Protein AF-A0A1X0RQ83-F1 (afdb_monomer_lite)

Foldseek 3Di:
DDDDDPDDDDDDDDDDDQDACVPDDPVDPVSNVVNVVVVVVVVVVLVVVVVVVVVVLVVCCVPVPPCSVVVVVVCCVVCVVSPPPPD

Sequence (87 aa):
MSTVEPWAYPDHKQFERVPSLSEVDKTDRKAVYAARNQKIRDDWVKAMEARIIKEKLDECYRTEGVNHCKFFLFFFFLYKPIHSFLF

Structure (mmCIF, N/CA/C/O backbone):
data_AF-A0A1X0RQ83-F1
#
_entry.id   AF-A0A1X0RQ83-F1
#
loop_
_atom_site.group_PDB
_atom_site.id
_atom_site.type_symbol
_atom_site.label_atom_id
_atom_site.label_alt_id
_atom_site.label_comp_id
_atom_site.label_asym_id
_atom_site.label_entity_id
_atom_site.label_seq_id
_atom_site.pdbx_PDB_ins_code
_atom_site.Cartn_x
_atom_site.Cartn_y
_atom_site.Cartn_z
_atom_site.occupancy
_atom_site.B_iso_or_equiv
_atom_site.auth_seq_id
_atom_site.auth_comp_id
_atom_site.auth_asym_id
_atom_site.auth_atom_id
_atom_site.pdbx_PDB_model_num
ATOM 1 N N . MET A 1 1 ? -13.754 -2.258 -29.521 1.00 36.88 1 MET A N 1
ATOM 2 C CA . MET A 1 1 ? -14.210 -0.868 -29.320 1.00 36.88 1 MET A CA 1
ATOM 3 C C . MET A 1 1 ? -15.339 -0.941 -28.302 1.00 36.88 1 MET A C 1
ATOM 5 O O . MET A 1 1 ? -16.404 -1.423 -28.655 1.00 36.88 1 MET A O 1
ATOM 9 N N . SER A 1 2 ? -15.072 -0.667 -27.024 1.00 54.59 2 SER A N 1
ATOM 10 C CA . SER A 1 2 ? -16.080 -0.804 -25.963 1.00 54.59 2 SER A CA 1
ATOM 11 C C . SER A 1 2 ? -17.177 0.242 -26.150 1.00 54.59 2 SER A C 1
ATOM 13 O O . SER A 1 2 ? -16.885 1.433 -26.234 1.00 54.59 2 SER A O 1
ATOM 15 N N . THR A 1 3 ? -18.422 -0.211 -26.240 1.00 58.41 3 THR A N 1
ATOM 16 C CA . THR A 1 3 ? -19.631 0.615 -26.242 1.00 58.41 3 THR A CA 1
ATOM 17 C C . THR A 1 3 ? -19.761 1.298 -24.882 1.00 58.41 3 THR A C 1
ATOM 19 O O . THR A 1 3 ? -19.932 0.625 -23.869 1.00 58.41 3 THR A O 1
ATOM 22 N N . VAL A 1 4 ? -19.598 2.620 -24.845 1.00 60.06 4 VAL A N 1
ATOM 23 C CA . VAL A 1 4 ? -19.687 3.412 -23.613 1.00 60.06 4 VAL A CA 1
ATOM 24 C C . VAL A 1 4 ? -21.140 3.830 -23.413 1.00 60.06 4 VAL A C 1
ATOM 26 O O . VAL A 1 4 ? -21.629 4.711 -24.115 1.00 60.06 4 VAL A O 1
ATOM 29 N N . GLU A 1 5 ? -21.819 3.205 -22.454 1.00 67.94 5 GLU A N 1
ATOM 30 C CA . GLU A 1 5 ? -23.061 3.735 -21.889 1.00 67.94 5 GLU A CA 1
ATOM 31 C C . GLU A 1 5 ? -22.718 4.955 -21.002 1.00 67.94 5 GLU A C 1
ATOM 33 O O . GLU A 1 5 ? -21.844 4.834 -20.138 1.00 67.94 5 GLU A O 1
ATOM 38 N N . PRO A 1 6 ? -23.346 6.135 -21.182 1.00 74.38 6 PRO A N 1
ATOM 39 C CA . PRO A 1 6 ? -22.828 7.405 -20.646 1.00 74.38 6 PRO A CA 1
ATOM 40 C C . PRO A 1 6 ? -22.782 7.565 -19.116 1.00 74.38 6 PRO A C 1
ATOM 42 O O . PRO A 1 6 ? -22.175 8.523 -18.641 1.00 74.38 6 PRO A O 1
ATOM 45 N N . TRP A 1 7 ? -23.437 6.700 -18.335 1.00 72.00 7 TRP A N 1
ATOM 46 C CA . TRP A 1 7 ? -23.587 6.894 -16.882 1.00 72.00 7 TRP A CA 1
ATOM 47 C C . TRP A 1 7 ? -23.611 5.601 -16.050 1.00 72.00 7 TRP A C 1
ATOM 49 O O . TRP A 1 7 ? -24.068 5.604 -14.907 1.00 72.00 7 TRP A O 1
ATOM 59 N N . ALA A 1 8 ? -23.098 4.492 -16.585 1.00 80.06 8 ALA A N 1
ATOM 60 C CA . ALA A 1 8 ? -22.947 3.265 -15.804 1.00 80.06 8 ALA A CA 1
ATOM 61 C C . ALA A 1 8 ? -21.817 3.409 -14.769 1.00 80.06 8 ALA A C 1
ATOM 63 O O . ALA A 1 8 ? -20.768 3.991 -15.061 1.00 80.06 8 ALA A O 1
ATOM 64 N N . TYR A 1 9 ? -22.021 2.877 -13.557 1.00 80.88 9 TYR A N 1
ATOM 65 C CA . TYR A 1 9 ? -20.960 2.840 -12.552 1.00 80.88 9 TYR A CA 1
ATOM 66 C C . TYR A 1 9 ? -19.798 1.990 -13.086 1.00 80.88 9 TYR A C 1
ATOM 68 O O . TYR A 1 9 ? -20.037 0.850 -13.487 1.00 80.88 9 TYR A O 1
ATOM 76 N N . PRO A 1 10 ? -18.561 2.516 -13.131 1.00 85.25 10 PRO A N 1
ATOM 77 C CA . PRO A 1 10 ? -17.440 1.770 -13.676 1.00 85.25 10 PRO A CA 1
ATOM 78 C C . PRO A 1 10 ? -17.165 0.508 -12.862 1.00 85.25 10 PRO A C 1
ATOM 80 O O . PRO A 1 10 ? -17.044 0.565 -11.637 1.00 85.25 10 PRO A O 1
ATOM 83 N N . ASP A 1 11 ? -16.999 -0.616 -13.551 1.00 87.81 11 ASP A N 1
ATOM 84 C CA . ASP A 1 11 ? -16.597 -1.860 -12.908 1.00 87.81 11 ASP A CA 1
ATOM 85 C C . ASP A 1 11 ? -15.197 -1.755 -12.295 1.00 87.81 11 ASP A C 1
ATOM 87 O O . ASP A 1 11 ? -14.313 -1.020 -12.761 1.00 87.81 11 ASP A O 1
ATOM 91 N N . HIS A 1 12 ? -14.970 -2.546 -11.247 1.00 86.50 12 HIS A N 1
ATOM 92 C CA . HIS A 1 12 ? -13.660 -2.647 -10.624 1.00 86.50 12 HIS A CA 1
ATOM 93 C C . HIS A 1 12 ? -12.636 -3.195 -11.620 1.00 86.50 12 HIS A C 1
ATOM 95 O O . HIS A 1 12 ? -12.705 -4.340 -12.069 1.00 86.50 12 HIS A O 1
ATOM 101 N N . LYS A 1 13 ? -11.639 -2.369 -11.941 1.00 87.75 13 LYS A N 1
ATOM 102 C CA . LYS A 1 13 ? -10.580 -2.736 -12.877 1.00 87.75 13 LYS A CA 1
ATOM 103 C C . LYS A 1 13 ? -9.691 -3.836 -12.292 1.00 87.75 13 LYS A C 1
ATOM 105 O O . LYS A 1 13 ? -9.018 -3.628 -11.285 1.00 87.75 13 LYS A O 1
ATOM 110 N N . GLN A 1 14 ? -9.638 -4.976 -12.972 1.00 88.75 14 GLN A N 1
ATOM 111 C CA . GLN A 1 14 ? -8.705 -6.061 -12.674 1.00 88.75 14 GLN A CA 1
ATOM 112 C C . GLN A 1 14 ? -7.373 -5.824 -13.397 1.00 88.75 14 GLN A C 1
ATOM 114 O O . GLN A 1 14 ? -7.343 -5.389 -14.550 1.00 88.75 14 GLN A O 1
ATOM 119 N N . PHE A 1 15 ? -6.263 -6.088 -12.709 1.00 88.44 15 PHE A N 1
ATOM 120 C CA . PHE A 1 15 ? -4.917 -5.983 -13.269 1.00 88.44 15 PHE A CA 1
ATOM 121 C C . PHE A 1 15 ? -4.248 -7.354 -13.243 1.00 88.44 15 PHE A C 1
ATOM 123 O O . PHE A 1 15 ? -4.290 -8.045 -12.226 1.00 88.44 15 PHE A O 1
ATOM 130 N N . GLU A 1 16 ? -3.603 -7.727 -14.344 1.00 88.50 16 GLU A N 1
ATOM 131 C CA . GLU A 1 16 ? -2.798 -8.944 -14.410 1.00 88.50 16 GLU A CA 1
ATOM 132 C C . GLU A 1 16 ? -1.570 -8.842 -13.495 1.00 88.50 16 GLU A C 1
ATOM 134 O O . GLU A 1 16 ? -1.000 -7.763 -13.292 1.00 88.50 16 GLU A O 1
ATOM 139 N N . ARG A 1 17 ? -1.172 -9.985 -12.927 1.00 89.69 17 ARG A N 1
ATOM 140 C CA . ARG A 1 17 ? -0.000 -10.096 -12.056 1.00 89.69 17 ARG A CA 1
ATOM 141 C C . ARG A 1 17 ? 1.255 -10.242 -12.916 1.00 89.69 17 ARG A C 1
ATOM 143 O O . ARG A 1 17 ? 1.429 -11.229 -13.619 1.00 89.69 17 ARG A O 1
ATOM 150 N N . VAL A 1 18 ? 2.122 -9.248 -12.824 1.00 88.38 18 VAL A N 1
ATOM 151 C CA . VAL A 1 18 ? 3.463 -9.159 -13.412 1.00 88.38 18 VAL A CA 1
ATOM 152 C C . VAL A 1 18 ? 4.492 -9.703 -12.402 1.00 88.38 18 VAL A C 1
ATOM 154 O O . VAL A 1 18 ? 4.251 -9.620 -11.186 1.00 88.38 18 VAL A O 1
ATOM 157 N N . PRO A 1 19 ? 5.631 -10.254 -12.871 1.00 85.62 19 PRO A N 1
ATOM 158 C CA . PRO A 1 19 ? 6.731 -10.678 -12.009 1.00 85.62 19 PRO A CA 1
ATOM 159 C C . PRO A 1 19 ? 7.244 -9.577 -11.079 1.00 85.62 19 PRO A C 1
ATOM 161 O O . PRO A 1 19 ? 7.107 -8.377 -11.344 1.00 85.62 19 PRO A O 1
ATOM 164 N N . SER A 1 20 ? 7.841 -10.003 -9.969 1.00 83.25 20 SER A N 1
ATOM 165 C CA . SER A 1 20 ? 8.369 -9.091 -8.956 1.00 83.25 20 SER A CA 1
ATOM 166 C C . SER A 1 20 ? 9.626 -8.362 -9.452 1.00 83.25 20 SER A C 1
ATOM 168 O O . SER A 1 20 ? 10.331 -8.823 -10.346 1.00 83.25 20 SER A O 1
ATOM 170 N N . LEU A 1 21 ? 9.942 -7.204 -8.861 1.00 80.62 21 LEU A N 1
ATOM 171 C CA . LEU A 1 21 ? 11.050 -6.349 -9.320 1.00 80.62 21 LEU A CA 1
ATOM 172 C C . LEU A 1 21 ? 12.432 -7.034 -9.234 1.00 80.62 21 LEU A C 1
ATOM 174 O O . LEU A 1 21 ? 13.349 -6.631 -9.943 1.00 80.62 21 LEU A O 1
ATOM 178 N N . SER A 1 22 ? 12.584 -8.063 -8.393 1.00 81.31 22 SER A N 1
ATOM 179 C CA . SER A 1 22 ? 13.800 -8.883 -8.287 1.00 81.31 22 SER A CA 1
ATOM 180 C C . SER A 1 22 ? 13.990 -9.866 -9.443 1.00 81.31 22 SER A C 1
ATOM 182 O O . SER A 1 22 ? 15.122 -10.247 -9.721 1.00 81.31 22 SER A O 1
ATOM 184 N N . GLU A 1 23 ? 12.906 -10.279 -10.098 1.00 81.75 23 GLU A N 1
ATOM 185 C CA . GLU A 1 23 ? 12.909 -11.301 -11.156 1.00 81.75 23 GLU A CA 1
ATOM 186 C C . GLU A 1 23 ? 12.975 -10.701 -12.564 1.00 81.75 23 GLU A C 1
ATOM 188 O O . GLU A 1 23 ? 13.255 -11.403 -13.532 1.00 81.75 23 GLU A O 1
ATOM 193 N N . VAL A 1 24 ? 12.711 -9.400 -12.695 1.00 85.12 24 VAL A N 1
ATOM 194 C CA . VAL A 1 24 ? 12.701 -8.704 -13.983 1.00 85.12 24 VAL A CA 1
ATOM 195 C C . VAL A 1 24 ? 14.122 -8.405 -14.462 1.00 85.12 24 VAL A C 1
ATOM 197 O O . VAL A 1 24 ? 14.964 -7.920 -13.703 1.00 85.12 24 VAL A O 1
ATOM 200 N N . ASP A 1 25 ? 14.367 -8.621 -15.757 1.00 85.12 25 ASP A N 1
ATOM 201 C CA . ASP A 1 25 ? 15.594 -8.170 -16.406 1.00 85.12 25 ASP A CA 1
ATOM 202 C C . ASP A 1 25 ? 15.690 -6.636 -16.378 1.00 85.12 25 ASP A C 1
ATOM 204 O O . ASP A 1 25 ? 14.830 -5.911 -16.881 1.00 85.12 25 ASP A O 1
ATOM 208 N N . LYS A 1 26 ? 16.776 -6.134 -15.790 1.00 82.06 26 LYS A N 1
ATOM 209 C CA . LYS A 1 26 ? 17.035 -4.703 -15.600 1.00 82.06 26 LYS A CA 1
ATOM 210 C C . LYS A 1 26 ? 17.250 -3.965 -16.921 1.00 82.06 26 LYS A C 1
ATOM 212 O O . LYS A 1 26 ? 17.138 -2.738 -16.939 1.00 82.06 26 LYS A O 1
ATOM 217 N N . THR A 1 27 ? 17.588 -4.676 -17.997 1.00 88.81 27 THR A N 1
ATOM 218 C CA . THR A 1 27 ? 17.825 -4.058 -19.307 1.00 88.81 27 THR A CA 1
ATOM 219 C C . THR A 1 27 ? 16.522 -3.681 -20.020 1.00 88.81 27 THR A C 1
ATOM 221 O O . THR A 1 27 ? 16.476 -2.654 -20.705 1.00 88.81 27 THR A O 1
ATOM 224 N N . ASP A 1 28 ? 15.430 -4.421 -19.786 1.00 88.25 28 ASP A N 1
ATOM 225 C CA . ASP A 1 28 ? 14.116 -4.088 -20.335 1.00 88.25 28 ASP A CA 1
ATOM 226 C C . ASP A 1 28 ? 13.391 -3.046 -19.474 1.00 88.25 28 ASP A C 1
ATOM 228 O O . ASP A 1 28 ? 12.733 -3.328 -18.467 1.00 88.25 28 ASP A O 1
ATOM 232 N N . ARG A 1 29 ? 13.445 -1.795 -19.934 1.00 87.69 29 ARG A N 1
ATOM 233 C CA . ARG A 1 29 ? 12.759 -0.674 -19.283 1.00 87.69 29 ARG A CA 1
ATOM 234 C C . ARG A 1 29 ? 11.252 -0.911 -19.161 1.00 87.69 29 ARG A C 1
ATOM 236 O O . ARG A 1 29 ? 10.676 -0.498 -18.155 1.00 87.69 29 ARG A O 1
ATOM 243 N N . LYS A 1 30 ? 10.597 -1.550 -20.140 1.00 90.38 30 LYS A N 1
ATOM 244 C CA . LYS A 1 30 ? 9.134 -1.737 -20.124 1.00 90.38 30 LYS A CA 1
ATOM 245 C C . LYS A 1 30 ? 8.714 -2.684 -19.004 1.00 90.38 30 LYS A C 1
ATOM 247 O O . LYS A 1 30 ? 7.825 -2.329 -18.226 1.00 90.38 30 LYS A O 1
ATOM 252 N N . ALA A 1 31 ? 9.384 -3.827 -18.880 1.00 86.06 31 ALA A N 1
ATOM 253 C CA . ALA A 1 31 ? 9.138 -4.777 -17.800 1.00 86.06 31 ALA A CA 1
ATOM 254 C C . ALA A 1 31 ? 9.391 -4.152 -16.417 1.00 86.06 31 ALA A C 1
ATOM 256 O O . ALA A 1 31 ? 8.569 -4.298 -15.509 1.00 86.06 31 ALA A O 1
ATOM 257 N N . VAL A 1 32 ? 10.462 -3.360 -16.269 1.00 89.38 32 VAL A N 1
ATOM 258 C CA . VAL A 1 32 ? 10.773 -2.660 -15.008 1.00 89.38 32 VAL A CA 1
ATOM 259 C C . VAL A 1 32 ? 9.672 -1.667 -14.617 1.00 89.38 32 VAL A C 1
ATOM 261 O O . VAL A 1 32 ? 9.275 -1.607 -13.449 1.00 89.38 32 VAL A O 1
ATOM 264 N N . TYR A 1 33 ? 9.145 -0.889 -15.569 1.00 90.62 33 TYR A N 1
ATOM 265 C CA . TYR A 1 33 ? 8.037 0.031 -15.289 1.00 90.62 33 TYR A CA 1
ATOM 266 C C . TYR A 1 33 ? 6.751 -0.713 -14.913 1.00 90.62 33 TYR A C 1
ATOM 268 O O . TYR A 1 33 ? 6.049 -0.281 -13.996 1.00 90.62 33 TYR A O 1
ATOM 276 N N . ALA A 1 34 ? 6.449 -1.833 -15.573 1.00 90.19 34 ALA A N 1
ATOM 277 C CA . ALA A 1 34 ? 5.273 -2.640 -15.264 1.00 90.19 34 ALA A CA 1
ATOM 278 C C . ALA A 1 34 ? 5.330 -3.205 -13.833 1.00 90.19 34 ALA A C 1
ATOM 280 O O . ALA A 1 34 ? 4.383 -3.012 -13.064 1.00 90.19 34 ALA A O 1
ATOM 281 N N . ALA A 1 35 ? 6.463 -3.797 -13.443 1.00 90.56 35 ALA A N 1
ATOM 282 C CA . ALA A 1 35 ? 6.677 -4.324 -12.094 1.00 90.56 35 ALA A CA 1
ATOM 283 C C . ALA A 1 35 ? 6.623 -3.224 -11.021 1.00 90.56 35 ALA A C 1
ATOM 285 O O . ALA A 1 35 ? 6.013 -3.401 -9.964 1.00 90.56 35 ALA A O 1
ATOM 286 N N . ARG A 1 36 ? 7.189 -2.041 -11.301 1.00 90.50 36 ARG A N 1
ATOM 287 C CA . ARG A 1 36 ? 7.097 -0.881 -10.398 1.00 90.50 36 ARG A CA 1
ATOM 288 C C . ARG A 1 36 ? 5.652 -0.435 -10.194 1.00 90.50 36 ARG A C 1
ATOM 290 O O . ARG A 1 36 ? 5.233 -0.212 -9.062 1.00 90.50 36 ARG A O 1
ATOM 297 N N . ASN A 1 37 ? 4.894 -0.308 -11.278 1.00 92.38 37 ASN A N 1
ATOM 298 C CA . ASN A 1 37 ? 3.502 0.126 -11.210 1.00 92.38 37 ASN A CA 1
ATOM 299 C C . ASN A 1 37 ? 2.634 -0.875 -10.444 1.00 92.38 37 ASN A C 1
ATOM 301 O O . ASN A 1 37 ? 1.718 -0.460 -9.739 1.00 92.38 37 ASN A O 1
ATOM 305 N N . GLN A 1 38 ? 2.919 -2.173 -10.556 1.00 91.69 38 GLN A N 1
ATOM 306 C CA . GLN A 1 38 ? 2.263 -3.185 -9.733 1.00 91.69 38 GLN A CA 1
ATOM 307 C C . GLN A 1 38 ? 2.584 -3.012 -8.255 1.00 91.69 38 GLN A C 1
ATOM 309 O O . GLN A 1 38 ? 1.656 -2.903 -7.461 1.00 91.69 38 GLN A O 1
ATOM 314 N N . LYS A 1 39 ? 3.869 -2.893 -7.898 1.00 90.81 39 LYS A N 1
ATOM 315 C CA . LYS A 1 39 ? 4.275 -2.675 -6.506 1.00 90.81 39 LYS A CA 1
ATOM 316 C C . LYS A 1 39 ? 3.563 -1.471 -5.887 1.00 90.81 39 LYS A C 1
ATOM 318 O O . LYS A 1 39 ? 3.059 -1.567 -4.778 1.00 90.81 39 LYS A O 1
ATOM 323 N N . ILE A 1 40 ? 3.488 -0.361 -6.620 1.00 92.88 40 ILE A N 1
ATOM 324 C CA . ILE A 1 40 ? 2.805 0.847 -6.146 1.00 92.88 40 ILE A CA 1
ATOM 325 C C . ILE A 1 40 ? 1.328 0.558 -5.859 1.00 92.88 40 ILE A C 1
ATOM 327 O O . ILE A 1 40 ? 0.838 0.940 -4.802 1.00 92.88 40 ILE A O 1
ATOM 331 N N . ARG A 1 41 ? 0.616 -0.130 -6.761 1.00 92.44 41 ARG A N 1
ATOM 332 C CA . ARG A 1 41 ? -0.792 -0.495 -6.534 1.00 92.44 41 ARG A CA 1
ATOM 333 C C . ARG A 1 41 ? -0.958 -1.373 -5.295 1.00 92.44 41 ARG A C 1
ATOM 335 O O . ARG A 1 41 ? -1.841 -1.098 -4.491 1.00 92.44 41 ARG A O 1
ATOM 342 N N . ASP A 1 42 ? -0.098 -2.371 -5.124 1.00 91.31 42 ASP A N 1
ATOM 343 C CA . ASP A 1 42 ? -0.148 -3.274 -3.972 1.00 91.31 42 ASP A CA 1
ATOM 344 C C . ASP A 1 42 ? 0.129 -2.525 -2.656 1.00 91.31 42 ASP A C 1
ATOM 346 O O . ASP A 1 42 ? -0.544 -2.755 -1.652 1.00 91.31 42 ASP A O 1
ATOM 350 N N . ASP A 1 43 ? 1.080 -1.587 -2.662 1.00 91.25 43 ASP A N 1
ATOM 351 C CA . ASP A 1 43 ? 1.398 -0.752 -1.500 1.00 91.25 43 ASP A CA 1
ATOM 352 C C . ASP A 1 43 ? 0.213 0.176 -1.141 1.00 91.25 43 ASP A C 1
ATOM 354 O O . ASP A 1 43 ? -0.104 0.348 0.038 1.00 91.25 43 ASP A O 1
ATOM 358 N N . TRP A 1 44 ? -0.513 0.703 -2.136 1.00 93.50 44 TRP A N 1
ATOM 359 C CA . TRP A 1 44 ? -1.761 1.447 -1.909 1.00 93.50 44 TRP A CA 1
ATOM 360 C C . TRP A 1 44 ? -2.879 0.574 -1.333 1.00 93.50 44 TRP A C 1
ATOM 362 O O . TRP A 1 44 ? -3.573 1.015 -0.417 1.00 93.50 44 TRP A O 1
ATOM 372 N N . VAL A 1 45 ? -3.052 -0.654 -1.832 1.00 91.50 45 VAL A N 1
ATOM 373 C CA . VAL A 1 45 ? -4.050 -1.602 -1.307 1.00 91.50 45 VAL A CA 1
ATOM 374 C C . VAL A 1 45 ? -3.776 -1.888 0.168 1.00 91.50 45 VAL A C 1
ATOM 376 O O . VAL A 1 45 ? -4.672 -1.716 0.991 1.00 91.50 45 VAL A O 1
ATOM 379 N N . LYS A 1 46 ? -2.525 -2.184 0.532 1.00 88.19 46 LYS A N 1
ATOM 380 C CA . LYS A 1 46 ? -2.125 -2.398 1.934 1.00 88.19 46 LYS A CA 1
ATOM 381 C C . LYS A 1 46 ? -2.369 -1.174 2.814 1.00 88.19 46 LYS A C 1
ATOM 383 O O . LYS A 1 46 ? -2.824 -1.305 3.950 1.00 88.19 46 LYS A O 1
ATOM 388 N N . ALA A 1 47 ? -2.084 0.027 2.308 1.00 89.00 47 ALA A N 1
ATOM 389 C CA . ALA A 1 47 ? -2.360 1.259 3.041 1.00 89.00 47 ALA A CA 1
ATOM 390 C C . ALA A 1 47 ? -3.868 1.451 3.284 1.00 89.00 47 ALA A C 1
ATOM 392 O O . ALA A 1 47 ? -4.269 1.868 4.371 1.00 89.00 47 ALA A O 1
ATOM 393 N N . MET A 1 48 ? -4.711 1.118 2.304 1.00 92.69 48 MET A N 1
ATOM 394 C CA . MET A 1 48 ? -6.168 1.176 2.446 1.00 92.69 48 MET A CA 1
ATOM 395 C C . MET A 1 48 ? -6.707 0.108 3.401 1.00 92.69 48 MET A C 1
ATOM 397 O O . MET A 1 48 ? -7.557 0.422 4.233 1.00 92.69 48 MET A O 1
ATOM 401 N N . GLU A 1 49 ? -6.175 -1.113 3.353 1.00 88.75 49 GLU A N 1
ATOM 402 C CA . GLU A 1 49 ? -6.491 -2.174 4.317 1.00 88.75 49 GLU A CA 1
ATOM 403 C C . GLU A 1 49 ? -6.188 -1.722 5.752 1.00 88.75 49 GLU A C 1
ATOM 405 O O . GLU A 1 49 ? -7.045 -1.821 6.631 1.00 88.75 49 GLU A O 1
ATOM 410 N N . ALA A 1 50 ? -5.010 -1.134 5.981 1.00 86.81 50 ALA A N 1
ATOM 411 C CA . ALA A 1 50 ? -4.624 -0.610 7.289 1.00 86.81 50 ALA A CA 1
ATOM 412 C C . ALA A 1 50 ? -5.566 0.502 7.785 1.00 86.81 50 ALA A C 1
ATOM 414 O O . ALA A 1 50 ? -5.885 0.564 8.975 1.00 86.81 50 ALA A O 1
ATOM 415 N N . ARG A 1 51 ? -6.045 1.369 6.884 1.00 88.31 51 ARG A N 1
ATOM 416 C CA . ARG A 1 51 ? -7.024 2.412 7.226 1.00 88.31 51 ARG A CA 1
ATOM 417 C C . ARG A 1 51 ? -8.364 1.825 7.658 1.00 88.31 51 ARG A C 1
ATOM 419 O O . ARG A 1 51 ? -8.878 2.237 8.692 1.00 88.31 51 ARG A O 1
ATOM 426 N N . ILE A 1 52 ? -8.888 0.846 6.922 1.00 89.75 52 ILE A N 1
ATOM 427 C CA . ILE A 1 52 ? -10.157 0.178 7.256 1.00 89.75 52 ILE A CA 1
ATOM 428 C C . ILE A 1 52 ? -10.063 -0.488 8.631 1.00 89.75 52 ILE A C 1
ATOM 430 O O . ILE A 1 52 ? -10.968 -0.358 9.454 1.00 89.75 52 ILE A O 1
ATOM 434 N N . ILE A 1 53 ? -8.947 -1.165 8.908 1.00 85.44 53 ILE A N 1
ATOM 435 C CA . ILE A 1 53 ? -8.707 -1.800 10.209 1.00 85.44 53 ILE A CA 1
ATOM 436 C C . ILE A 1 53 ? -8.697 -0.755 11.324 1.00 85.44 53 ILE A C 1
ATOM 438 O O . ILE A 1 53 ? -9.317 -0.967 12.365 1.00 85.44 53 ILE A O 1
ATOM 442 N N . LYS A 1 54 ? -8.032 0.383 11.108 1.00 84.81 54 LYS A N 1
ATOM 443 C CA . LYS A 1 54 ? -8.012 1.479 12.079 1.00 84.81 54 LYS A CA 1
ATOM 444 C C . LYS A 1 54 ? -9.414 2.031 12.344 1.00 84.81 54 LYS A C 1
ATOM 446 O O . LYS A 1 54 ? -9.777 2.199 13.500 1.00 84.81 54 LYS A O 1
ATOM 451 N N . GLU A 1 55 ? -10.207 2.269 11.305 1.00 87.12 55 GLU A N 1
ATOM 452 C CA . GLU A 1 55 ? -11.583 2.763 11.451 1.00 87.12 55 GLU A CA 1
ATOM 453 C C . GLU A 1 55 ? -12.458 1.775 12.236 1.00 87.12 55 GLU A C 1
ATOM 455 O O . GLU A 1 55 ? -13.211 2.179 13.122 1.00 87.12 55 GLU A O 1
ATOM 460 N N . LYS A 1 56 ? -12.309 0.471 11.975 1.00 83.81 56 LYS A N 1
ATOM 461 C CA . LYS A 1 56 ? -12.999 -0.589 12.727 1.00 83.81 56 LYS A CA 1
ATOM 462 C C . LYS A 1 56 ? -12.546 -0.666 14.181 1.00 83.81 56 LYS A C 1
ATOM 464 O O . LYS A 1 56 ? -13.361 -0.915 15.068 1.00 83.81 56 LYS A O 1
ATOM 469 N N . LEU A 1 57 ? -11.263 -0.430 14.435 1.00 81.94 57 LEU A N 1
ATOM 470 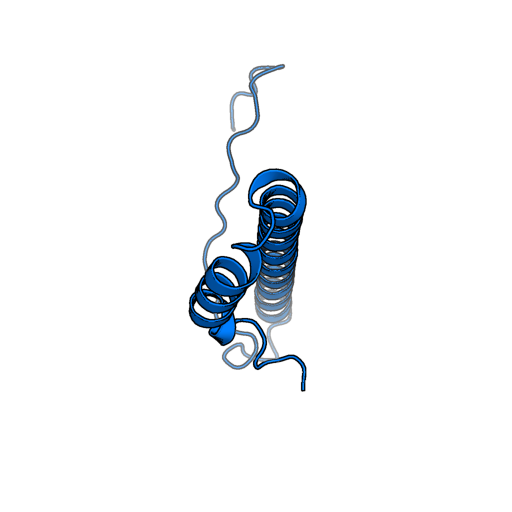C CA . LEU A 1 57 ? -10.726 -0.361 15.786 1.00 81.94 57 LEU A CA 1
ATOM 471 C C . LEU A 1 57 ? -11.294 0.850 16.544 1.00 81.94 57 LEU A C 1
ATOM 473 O O . LEU A 1 57 ? -11.743 0.697 17.677 1.00 81.94 57 LEU A O 1
ATOM 477 N N . ASP A 1 58 ? -11.332 2.024 15.911 1.00 83.12 58 ASP A N 1
ATOM 478 C CA . ASP A 1 58 ? -11.900 3.250 16.486 1.00 83.12 58 ASP A CA 1
ATOM 479 C C . ASP A 1 58 ? -13.406 3.096 16.781 1.00 83.12 58 ASP A C 1
ATOM 481 O O . ASP A 1 58 ? -13.901 3.610 17.787 1.00 83.12 58 ASP A O 1
ATOM 485 N N . GLU A 1 59 ? -14.140 2.363 15.937 1.00 82.69 59 GLU A N 1
ATOM 486 C CA . GLU A 1 59 ? -15.541 1.994 16.169 1.00 82.69 59 GLU A CA 1
ATOM 487 C C . GLU A 1 59 ? -15.687 1.102 17.412 1.00 82.69 59 GLU A C 1
ATOM 489 O O . GLU A 1 59 ? -16.446 1.447 18.319 1.00 82.69 59 GLU A O 1
ATOM 494 N N . CYS A 1 60 ? -14.895 0.029 17.511 1.00 76.94 60 CYS A N 1
ATOM 495 C CA . CYS A 1 60 ? -14.877 -0.875 18.668 1.00 76.94 60 CYS A CA 1
ATOM 496 C C . CYS A 1 60 ? -14.555 -0.134 19.980 1.00 76.94 60 CYS A C 1
ATOM 498 O O . CYS A 1 60 ? -15.213 -0.355 21.000 1.00 76.94 60 CYS A O 1
ATOM 500 N N . TYR A 1 61 ? -13.603 0.809 19.952 1.00 72.56 61 TYR A N 1
ATOM 501 C CA . TYR A 1 61 ? -13.281 1.657 21.105 1.00 72.56 61 TYR A CA 1
ATOM 502 C C . TYR A 1 61 ? -14.474 2.484 21.596 1.00 72.56 61 TYR A C 1
ATOM 504 O O . TYR A 1 61 ? -14.599 2.720 22.798 1.00 72.56 61 TYR A O 1
ATOM 512 N N . ARG A 1 62 ? -15.351 2.932 20.690 1.00 77.25 62 ARG A N 1
ATOM 513 C CA . ARG A 1 62 ? -16.543 3.717 21.046 1.00 77.25 62 ARG A CA 1
ATOM 514 C C . ARG A 1 62 ? -17.687 2.851 21.566 1.00 77.25 62 ARG A C 1
ATOM 516 O O . ARG A 1 62 ? -18.461 3.335 22.388 1.00 77.25 62 ARG A O 1
ATOM 523 N N . THR A 1 63 ? -17.815 1.612 21.097 1.00 76.06 63 THR A N 1
ATOM 524 C CA . THR A 1 63 ? -18.982 0.760 21.374 1.00 76.06 63 THR A CA 1
ATOM 525 C C . THR A 1 63 ? -18.785 -0.206 22.542 1.00 76.06 63 THR A C 1
ATOM 527 O O . THR A 1 63 ? -19.722 -0.419 23.308 1.00 76.06 63 THR A O 1
ATOM 530 N N . GLU A 1 64 ? -17.600 -0.804 22.704 1.00 66.88 64 GLU A N 1
ATOM 531 C CA . GLU A 1 64 ? -17.424 -2.001 23.551 1.00 66.88 64 GLU A CA 1
ATOM 532 C C . GLU A 1 64 ? -16.838 -1.740 24.949 1.00 66.88 64 GLU A C 1
ATOM 534 O O . GLU A 1 64 ? -16.625 -2.681 25.723 1.00 66.88 64 GLU A O 1
ATOM 539 N N . GLY A 1 65 ? -16.606 -0.480 25.331 1.00 66.88 65 GLY A N 1
ATOM 540 C CA . GLY A 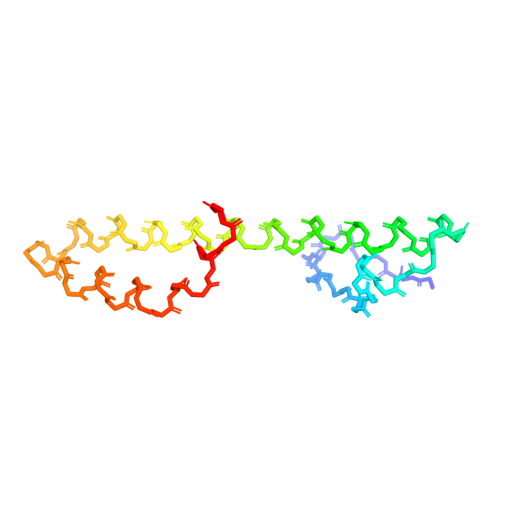1 65 ? -16.146 -0.145 26.682 1.00 66.88 65 GLY A CA 1
ATOM 541 C C . GLY A 1 65 ? -14.847 -0.881 27.020 1.00 66.88 65 GLY A C 1
ATOM 542 O O . GLY A 1 65 ? -13.860 -0.685 26.336 1.00 66.88 65 GLY A O 1
ATOM 543 N N . VAL A 1 66 ? -14.816 -1.747 28.041 1.00 59.31 66 VAL A N 1
ATOM 54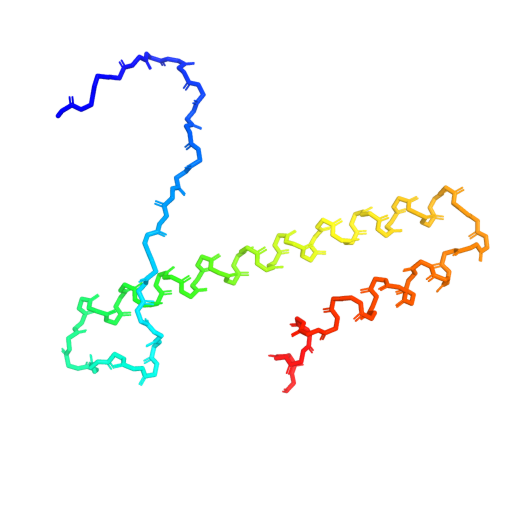4 C CA . VAL A 1 66 ? -13.597 -2.426 28.550 1.00 59.31 66 VAL A CA 1
ATOM 545 C C . VAL A 1 66 ? -13.142 -3.636 27.694 1.00 59.31 66 VAL A C 1
ATOM 547 O O . VAL A 1 66 ? -12.048 -4.157 27.902 1.00 59.31 66 VAL A O 1
ATOM 550 N N . ASN A 1 67 ? -13.922 -4.084 26.697 1.00 60.06 67 ASN A N 1
ATOM 551 C CA . ASN A 1 67 ? -13.582 -5.265 25.873 1.00 60.06 67 ASN A CA 1
ATOM 552 C C . ASN A 1 67 ? -12.654 -4.993 24.669 1.00 60.06 67 ASN A C 1
ATOM 554 O O . ASN A 1 67 ? -12.193 -5.944 24.030 1.00 60.06 67 ASN A O 1
ATOM 558 N N . HIS A 1 68 ? -12.282 -3.733 24.418 1.00 59.03 68 HIS A N 1
ATOM 559 C CA . HIS A 1 68 ? -11.393 -3.335 23.315 1.00 59.03 68 HIS A CA 1
ATOM 560 C C . HIS A 1 68 ? -10.053 -4.098 23.287 1.00 59.03 68 HIS A C 1
ATOM 562 O O . HIS A 1 68 ? -9.533 -4.408 22.215 1.00 59.03 68 HIS A O 1
ATOM 568 N N . CYS A 1 69 ? -9.497 -4.467 24.450 1.00 57.19 69 CYS A N 1
ATOM 569 C CA . CYS A 1 69 ? -8.205 -5.159 24.545 1.00 57.19 69 CYS A CA 1
ATOM 570 C C . CYS A 1 69 ? -8.199 -6.551 23.890 1.00 57.19 69 CYS A C 1
ATOM 572 O O . CYS A 1 69 ? -7.196 -6.945 23.294 1.00 57.19 69 CYS A O 1
ATOM 574 N N . LYS A 1 70 ? -9.301 -7.309 23.975 1.00 58.88 70 LYS A N 1
ATOM 575 C CA . LYS A 1 70 ? -9.379 -8.647 23.357 1.00 58.88 70 LYS A CA 1
ATOM 576 C C . LYS A 1 70 ? -9.494 -8.560 21.840 1.00 58.88 70 LYS A C 1
ATOM 578 O O . LYS A 1 70 ? -8.874 -9.355 21.135 1.00 58.88 70 LYS A O 1
ATOM 583 N N . PHE A 1 71 ? -10.233 -7.571 21.350 1.00 59.22 71 PHE A N 1
ATOM 584 C CA . PHE A 1 71 ? -10.392 -7.327 19.922 1.00 59.22 71 PHE A CA 1
ATOM 585 C C . PHE A 1 71 ? -9.091 -6.809 19.295 1.00 59.22 71 PHE A C 1
ATOM 587 O O . PHE A 1 71 ? -8.679 -7.285 18.238 1.00 59.22 71 PHE A O 1
ATOM 594 N N . PHE A 1 72 ? -8.374 -5.932 20.006 1.00 58.03 72 PHE A N 1
ATOM 595 C CA . PHE A 1 72 ? -7.050 -5.457 19.604 1.00 58.03 72 PHE A CA 1
ATOM 596 C C . PHE A 1 72 ? -6.048 -6.606 19.451 1.00 58.03 72 PHE A C 1
ATOM 598 O O . PHE A 1 7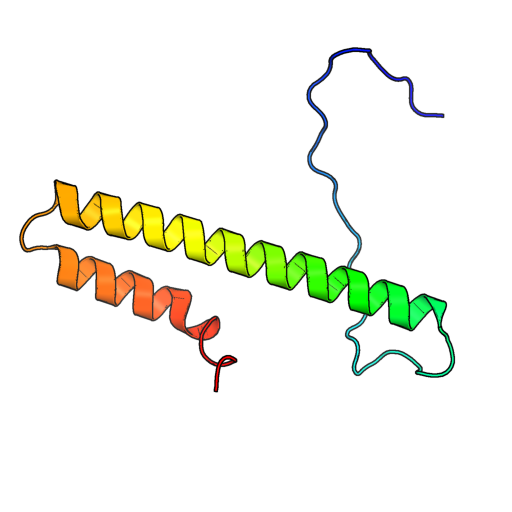2 ? -5.357 -6.680 18.438 1.00 58.03 72 PHE A O 1
ATOM 605 N N . LEU A 1 73 ? -6.003 -7.541 20.408 1.00 59.66 73 LEU A N 1
ATOM 606 C CA . LEU A 1 73 ? -5.137 -8.719 20.308 1.00 59.66 73 LEU A CA 1
ATOM 607 C C . LEU A 1 73 ? -5.505 -9.592 19.102 1.00 59.66 73 LEU A C 1
ATOM 609 O O . LEU A 1 73 ? -4.616 -10.003 18.363 1.00 59.66 73 LEU A O 1
ATOM 613 N N . PHE A 1 74 ? -6.793 -9.831 18.851 1.00 59.59 74 PHE A N 1
ATOM 614 C CA . PHE A 1 74 ? -7.236 -10.632 17.708 1.00 59.59 74 PHE A CA 1
ATOM 615 C C . PHE A 1 74 ? -6.848 -10.000 16.361 1.00 59.59 74 PHE A C 1
ATOM 617 O O . PHE A 1 74 ? -6.253 -10.666 15.513 1.00 59.59 74 PHE A O 1
ATOM 624 N N . PHE A 1 75 ? -7.089 -8.698 16.188 1.00 61.53 75 PHE A N 1
ATOM 625 C CA . PHE A 1 75 ? -6.675 -7.969 14.986 1.00 61.53 75 PHE A CA 1
ATOM 626 C C . PHE A 1 75 ? -5.153 -7.919 14.841 1.00 61.53 75 PHE A C 1
ATOM 628 O O . PHE A 1 75 ? -4.625 -8.144 13.754 1.00 61.53 75 PHE A O 1
ATOM 635 N N . PHE A 1 76 ? -4.423 -7.697 15.932 1.00 57.88 76 PHE A N 1
ATOM 636 C CA . PHE A 1 76 ? -2.967 -7.671 15.893 1.00 57.88 76 PHE A CA 1
ATOM 637 C C . PHE A 1 76 ? -2.374 -9.030 15.502 1.00 57.88 76 PHE A C 1
ATOM 639 O O . PHE A 1 76 ? -1.399 -9.069 14.759 1.00 57.88 76 PHE A O 1
ATOM 646 N N . PHE A 1 77 ? -2.967 -10.145 15.943 1.00 59.69 77 PHE A N 1
ATOM 647 C CA . PHE A 1 77 ? -2.523 -11.490 15.567 1.00 59.69 77 PHE A CA 1
ATOM 648 C C . PHE A 1 77 ? -2.884 -11.869 14.125 1.00 59.69 77 PHE A C 1
ATOM 650 O O . PHE A 1 77 ? -2.068 -12.502 13.458 1.00 59.69 77 PHE A O 1
ATOM 657 N N . LEU A 1 78 ? -4.050 -11.458 13.618 1.00 60.19 78 LEU 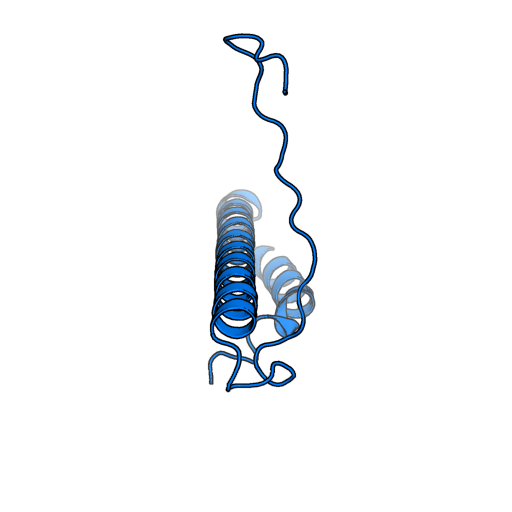A N 1
ATOM 658 C CA . LEU A 1 78 ? -4.460 -11.748 12.239 1.00 60.19 78 LEU A CA 1
ATOM 659 C C . LEU A 1 78 ? -3.736 -10.885 11.193 1.00 60.19 78 LEU A C 1
ATOM 661 O O . LEU A 1 78 ? -3.459 -11.364 10.096 1.00 60.19 78 LEU A O 1
ATOM 665 N N . TYR A 1 79 ? -3.388 -9.641 11.534 1.00 58.97 79 TYR A N 1
ATOM 666 C CA . TYR A 1 79 ? -2.772 -8.680 10.608 1.00 58.97 79 TYR A CA 1
ATOM 667 C C . TYR A 1 79 ? -1.266 -8.452 10.845 1.00 58.97 79 TYR A C 1
ATOM 669 O O . TYR A 1 79 ? -0.619 -7.724 10.086 1.00 58.97 79 TYR A O 1
ATOM 677 N N . LYS A 1 8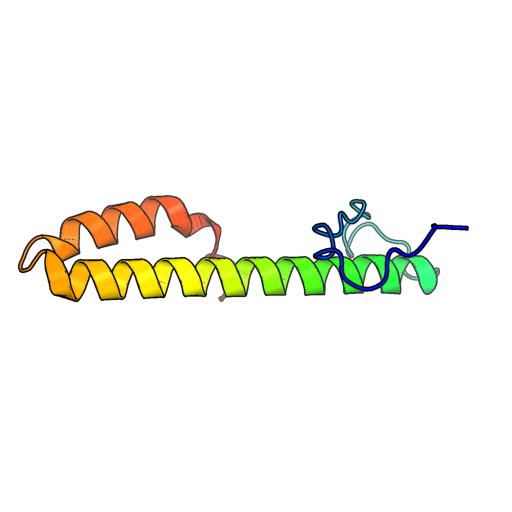0 ? -0.657 -9.145 11.823 1.00 51.16 80 LYS A N 1
ATOM 678 C CA . LYS A 1 80 ? 0.796 -9.137 12.062 1.00 51.16 80 LYS A CA 1
ATOM 679 C C . LYS A 1 80 ? 1.695 -9.463 10.857 1.00 51.16 80 LYS A C 1
ATOM 681 O O . LYS A 1 80 ? 2.796 -8.908 10.838 1.00 51.16 80 LYS A O 1
ATOM 686 N N . PRO A 1 81 ? 1.311 -10.269 9.841 1.00 52.56 81 PRO A N 1
ATOM 687 C CA . PRO A 1 81 ? 2.190 -10.459 8.683 1.00 52.56 81 PRO A CA 1
ATOM 688 C C . PRO A 1 81 ? 2.412 -9.182 7.847 1.00 52.56 81 PRO A C 1
ATOM 690 O O . PRO A 1 81 ? 3.317 -9.161 7.017 1.00 52.56 81 PRO A O 1
ATOM 693 N N . ILE A 1 82 ? 1.642 -8.106 8.059 1.00 52.56 82 ILE A N 1
ATOM 694 C CA . ILE A 1 82 ? 1.714 -6.879 7.245 1.00 52.56 82 ILE A CA 1
ATOM 695 C C . ILE A 1 82 ? 2.754 -5.882 7.790 1.00 52.56 82 ILE A C 1
ATOM 697 O O . ILE A 1 82 ? 3.335 -5.116 7.025 1.00 52.56 82 ILE A O 1
ATOM 701 N N . HIS A 1 83 ? 3.059 -5.921 9.092 1.00 48.38 83 HIS A N 1
ATOM 702 C CA . HIS A 1 83 ? 3.913 -4.927 9.761 1.00 48.38 83 HIS A CA 1
ATOM 703 C C . HIS A 1 83 ? 5.350 -5.416 10.041 1.00 48.38 83 HIS A C 1
ATOM 705 O O . HIS A 1 83 ? 6.067 -4.809 10.832 1.00 48.38 83 HIS A O 1
ATOM 711 N N . SER A 1 84 ? 5.800 -6.508 9.410 1.00 43.84 84 SER A N 1
ATOM 712 C CA . SER A 1 84 ? 7.195 -6.973 9.532 1.00 43.84 84 SER A CA 1
ATOM 713 C C . SER A 1 84 ? 8.138 -6.384 8.469 1.00 43.84 84 SER A C 1
ATOM 715 O O . SER A 1 84 ? 9.289 -6.789 8.397 1.00 43.84 84 SER A O 1
ATOM 717 N N . PHE A 1 85 ? 7.658 -5.444 7.645 1.00 43.00 85 PHE A N 1
ATOM 718 C CA . PHE A 1 85 ? 8.425 -4.785 6.573 1.00 43.00 85 PHE A CA 1
ATOM 719 C C . PHE A 1 85 ? 8.673 -3.286 6.824 1.00 43.00 85 PHE A C 1
ATOM 721 O O . PHE A 1 85 ? 9.072 -2.559 5.915 1.00 43.00 85 PHE A O 1
ATOM 728 N N . LEU A 1 86 ? 8.406 -2.823 8.049 1.00 44.91 86 LEU A N 1
ATOM 729 C CA . LEU A 1 86 ? 8.676 -1.459 8.499 1.00 44.91 86 LEU A CA 1
ATOM 730 C C . LEU A 1 86 ? 9.674 -1.464 9.673 1.00 44.91 86 LEU A C 1
ATOM 732 O O . LEU A 1 86 ? 9.417 -0.842 10.697 1.00 44.91 86 LEU A O 1
ATOM 736 N N . PHE A 1 87 ? 10.758 -2.233 9.548 1.00 36.22 87 PHE A N 1
ATOM 737 C CA . PHE A 1 87 ? 12.041 -2.054 10.237 1.00 36.22 87 PHE A CA 1
ATOM 738 C C . PHE A 1 87 ? 13.114 -2.882 9.526 1.00 36.22 87 PHE A C 1
ATOM 740 O O . PHE A 1 87 ? 12.754 -3.968 9.014 1.00 36.22 87 PHE A O 1
#

pLDDT: mean 76.0, std 15.7, range [36.22, 93.5]

InterPro domains:
  IPR019377 NADH-ubiquinone oxidoreductase, subunit 10 [PF10249] (11-68)
  IPR039993 NADH dehydrogenase [ubiquinone] 1 beta subcomplex subunit 10 [PTHR13094] (12-69)

Radius of gyration: 19.51 Å; chains: 1; bounding box: 41×19×58 Å

Secondary structure (DSSP, 8-state):
-----TTPPPPPPP---PPPTTTS-TT-HHHHHHHHHHHHHHHHHHHHHHHHHHHHHHHHHHHSGGGHHHHHHHHHHHHGGGSTT--

Organism: Rhizopus microsporus (NCBI:txid58291)